Protein AF-A0A5N4W780-F1 (afdb_monomer_lite)

Radius of gyration: 20.41 Å; chains: 1; bounding box: 40×34×53 Å

pLDDT: mean 86.77, std 12.57, range [36.19, 95.94]

Sequence (96 aa):
MNANSKVETIEVINFGKFKGTALVDLNHGYVNWLLSLDNLDEALRKSLEALPWVQEANERERAFQKRKALAIGLQSSHIPLRDRRSYKKRMGWVGA

Foldseek 3Di:
DDPPPPLPADQADCDDPRHRPGLQPDDPVVLVVLCPDPPRDPNPNVNSCPHPVNVVVVVVVVVVVLVVVLVVCCVVVVDPPVCSVVVCVVVVVPPD

Organism: NCBI:txid202954

Secondary structure (DSSP, 8-state):
-----------B--SSTTTT-BGGGS-HHHHHHHHT-TT--HHHHHHHHTSHHHHHHHHHHHHHHHHHHHHHHHHHT---GGGHHHHHHHTT-TT-

Structure (mmCIF, N/CA/C/O backbone):
data_AF-A0A5N4W780-F1
#
_entry.id   AF-A0A5N4W780-F1
#
loop_
_atom_site.group_PDB
_atom_site.id
_atom_site.type_symbol
_atom_site.label_atom_id
_atom_site.label_alt_id
_atom_site.label_comp_id
_atom_site.label_asym_id
_atom_site.label_entity_id
_atom_site.label_seq_id
_atom_site.pdbx_PDB_ins_code
_atom_site.Cartn_x
_atom_site.Cartn_y
_atom_site.Cartn_z
_atom_site.occupancy
_atom_site.B_iso_or_equiv
_atom_site.auth_seq_id
_atom_site.auth_comp_id
_atom_site.auth_asym_id
_atom_site.auth_atom_id
_atom_site.pdbx_PDB_model_num
ATOM 1 N N . MET A 1 1 ? 20.621 18.635 23.544 1.00 36.19 1 MET A N 1
ATOM 2 C CA . MET A 1 1 ? 19.173 18.889 23.698 1.00 36.19 1 MET A CA 1
ATOM 3 C C . MET A 1 1 ? 18.452 17.636 23.228 1.00 36.19 1 MET A C 1
ATOM 5 O O . MET A 1 1 ? 18.389 17.396 22.033 1.00 36.19 1 MET A O 1
ATOM 9 N N . ASN A 1 2 ? 18.048 16.774 24.163 1.00 41.41 2 ASN A N 1
ATOM 10 C CA . ASN A 1 2 ? 17.442 15.476 23.858 1.00 41.41 2 ASN A CA 1
ATOM 11 C C . ASN A 1 2 ? 15.941 15.658 23.619 1.00 41.41 2 ASN A C 1
ATOM 13 O O . ASN A 1 2 ? 15.160 15.611 24.565 1.00 41.41 2 ASN A O 1
ATOM 17 N N . ALA A 1 3 ? 15.537 15.862 22.368 1.00 48.16 3 ALA A N 1
ATOM 18 C CA . ALA A 1 3 ? 14.146 15.688 21.972 1.00 48.16 3 ALA A CA 1
ATOM 19 C C . ALA A 1 3 ? 13.942 14.206 21.643 1.00 48.16 3 ALA A C 1
ATOM 21 O O . ALA A 1 3 ? 14.038 13.781 20.496 1.00 48.16 3 ALA A O 1
ATOM 22 N N . ASN A 1 4 ? 13.714 13.401 22.679 1.00 51.44 4 ASN A N 1
ATOM 23 C CA . ASN A 1 4 ? 13.163 12.062 22.524 1.00 51.44 4 ASN A CA 1
ATOM 24 C C . ASN A 1 4 ? 11.690 12.234 22.112 1.00 51.44 4 ASN A C 1
ATOM 26 O O . ASN A 1 4 ? 10.791 12.103 22.941 1.00 51.44 4 ASN A O 1
ATOM 30 N N . SER A 1 5 ? 11.441 12.657 20.867 1.00 53.41 5 SER A N 1
ATOM 31 C CA . SER A 1 5 ? 10.095 12.743 20.310 1.00 53.41 5 SER A CA 1
ATOM 32 C C . SER A 1 5 ? 9.613 11.316 20.104 1.00 53.41 5 SER A C 1
ATOM 34 O O . SER A 1 5 ? 9.801 10.729 19.037 1.00 53.41 5 SER A O 1
ATOM 36 N N . LYS A 1 6 ? 9.045 10.727 21.159 1.00 57.88 6 LYS A N 1
ATOM 37 C CA . LYS A 1 6 ? 8.171 9.568 21.020 1.00 57.88 6 LYS A CA 1
ATOM 38 C C . LYS A 1 6 ? 7.141 9.969 19.973 1.00 57.88 6 LYS A C 1
ATOM 40 O O . LYS A 1 6 ? 6.341 10.864 20.220 1.00 57.88 6 LYS A O 1
ATOM 45 N N . VAL A 1 7 ? 7.237 9.390 18.782 1.00 59.53 7 VAL A N 1
ATOM 46 C CA . VAL A 1 7 ? 6.167 9.490 17.796 1.00 59.53 7 VAL A CA 1
ATOM 47 C C . VAL A 1 7 ? 4.985 8.817 18.472 1.00 59.53 7 VAL A C 1
ATOM 49 O O . VAL A 1 7 ? 5.010 7.606 18.676 1.00 59.53 7 VAL A O 1
ATOM 52 N N . GLU A 1 8 ? 4.036 9.614 18.950 1.00 71.00 8 GLU A N 1
ATOM 53 C CA . GLU A 1 8 ? 2.833 9.100 19.588 1.00 71.00 8 GLU A CA 1
ATOM 54 C C . GLU A 1 8 ? 2.068 8.317 18.522 1.00 71.00 8 GLU A C 1
ATOM 56 O O . GLU A 1 8 ? 1.532 8.874 17.565 1.00 71.00 8 GLU A O 1
ATOM 61 N N . THR A 1 9 ? 2.122 6.992 18.629 1.00 77.19 9 THR A N 1
ATOM 62 C CA . THR A 1 9 ? 1.382 6.087 17.757 1.00 77.19 9 THR A CA 1
ATOM 63 C C . THR A 1 9 ? -0.082 6.159 18.148 1.00 77.19 9 THR A C 1
ATOM 65 O O . THR A 1 9 ? -0.436 5.924 19.304 1.00 77.19 9 THR A O 1
ATOM 68 N N . ILE A 1 10 ? -0.937 6.498 17.190 1.00 88.38 10 ILE A N 1
ATOM 69 C CA . ILE A 1 10 ? -2.375 6.586 17.421 1.00 88.38 10 ILE A CA 1
ATOM 70 C C . ILE A 1 10 ? -2.936 5.173 17.313 1.00 88.38 10 ILE A C 1
ATOM 72 O O . ILE A 1 10 ? -2.849 4.554 16.261 1.00 88.38 10 ILE A O 1
ATOM 76 N N . GLU A 1 11 ? -3.508 4.653 18.395 1.00 89.81 11 GLU A N 1
ATOM 77 C CA . GLU A 1 11 ? -4.073 3.295 18.420 1.00 89.81 11 GLU A CA 1
ATOM 78 C C . GLU A 1 11 ? -5.582 3.279 18.149 1.00 89.81 11 GLU A C 1
ATOM 80 O O . GLU A 1 11 ? -6.122 2.283 17.668 1.00 89.81 11 GLU A O 1
ATOM 85 N N . VAL A 1 12 ? -6.270 4.388 18.435 1.00 93.94 12 VAL A N 1
ATOM 86 C CA . VAL A 1 12 ? -7.734 4.490 18.414 1.00 93.94 12 VAL A CA 1
ATOM 87 C C . VAL A 1 12 ? -8.164 5.731 17.641 1.00 93.94 12 VAL A C 1
ATOM 89 O O . VAL A 1 12 ? -7.650 6.828 17.863 1.00 93.94 12 VAL A O 1
ATOM 92 N N . ILE A 1 13 ? -9.150 5.578 16.757 1.00 93.50 13 ILE A N 1
ATOM 93 C CA . ILE A 1 13 ? -9.762 6.706 16.050 1.00 93.50 13 ILE A CA 1
ATOM 94 C C . ILE A 1 13 ? -10.578 7.548 17.028 1.00 93.50 13 ILE A C 1
ATOM 96 O O . ILE A 1 13 ? -11.446 7.042 17.734 1.00 93.50 13 ILE A O 1
ATOM 100 N N . ASN A 1 14 ? -10.372 8.861 17.026 1.00 92.25 14 ASN A N 1
ATOM 101 C CA . ASN A 1 14 ? -11.102 9.801 17.883 1.00 92.25 14 ASN A CA 1
ATOM 102 C C . ASN A 1 14 ? -12.158 10.644 17.133 1.00 92.25 14 ASN A C 1
ATOM 104 O O . ASN A 1 14 ? -12.844 11.452 17.766 1.00 92.25 14 ASN A O 1
ATOM 108 N N . PHE A 1 15 ? -12.343 10.437 15.822 1.00 91.19 15 PHE A N 1
ATOM 109 C CA . PHE A 1 15 ? -13.259 11.213 14.978 1.00 91.19 15 PHE A CA 1
ATOM 110 C C . PHE A 1 15 ? -14.111 10.359 14.025 1.00 91.19 15 PHE A C 1
ATOM 112 O O . PHE A 1 15 ? -13.882 9.169 13.819 1.00 91.19 15 PHE A O 1
ATOM 119 N N . GLY A 1 16 ? -15.097 11.006 13.396 1.00 89.19 16 GLY A N 1
ATOM 120 C CA . GLY A 1 16 ? -15.915 10.402 12.348 1.00 89.19 16 GLY A CA 1
ATOM 121 C C . GLY A 1 16 ? -16.803 9.257 12.842 1.00 89.19 16 GLY A C 1
ATOM 122 O O . GLY A 1 16 ? -17.114 9.141 14.026 1.00 89.19 16 GLY A O 1
ATOM 123 N N . LYS A 1 17 ? -17.226 8.407 11.901 1.00 89.50 17 LYS A N 1
ATOM 124 C CA . LYS A 1 17 ? -18.160 7.298 12.157 1.00 89.50 17 LYS A CA 1
ATOM 125 C C . LYS A 1 17 ? -17.576 6.210 13.067 1.00 89.50 17 LYS A C 1
ATOM 127 O O . LYS A 1 17 ? -18.328 5.570 13.790 1.00 89.50 17 LYS A O 1
ATOM 132 N N . PHE A 1 18 ? -16.260 6.008 13.024 1.00 92.00 18 PHE A N 1
ATOM 133 C CA . PHE A 1 18 ? -15.546 4.953 13.758 1.00 92.00 18 PHE A CA 1
ATOM 134 C C . PHE A 1 18 ? -14.841 5.484 15.016 1.00 92.00 18 PHE A C 1
ATOM 136 O O . PHE A 1 18 ? -13.823 4.949 15.449 1.00 92.00 18 PHE A O 1
ATOM 143 N N . LYS A 1 19 ? -15.353 6.572 15.602 1.00 92.56 19 LYS A N 1
ATOM 144 C CA . LYS A 1 19 ? -14.822 7.114 16.854 1.00 92.56 19 LYS A CA 1
ATOM 145 C C . LYS A 1 19 ? -14.886 6.059 17.966 1.00 92.56 19 LYS A C 1
ATOM 147 O O . LYS A 1 19 ? -15.943 5.495 18.228 1.00 92.56 19 LYS A O 1
ATOM 152 N N . GLY A 1 20 ? -13.764 5.854 18.650 1.00 93.19 20 GLY A N 1
ATOM 153 C CA . GLY A 1 20 ? -13.587 4.857 19.704 1.00 93.19 20 GLY A CA 1
ATOM 154 C C . GLY A 1 20 ? -13.171 3.475 19.197 1.00 93.19 20 GLY A C 1
ATOM 155 O O . GLY A 1 20 ? -12.969 2.582 20.011 1.00 93.19 20 GLY A O 1
ATOM 156 N N . THR A 1 21 ? -13.029 3.279 17.884 1.00 94.19 21 THR A N 1
ATOM 157 C CA . THR A 1 21 ? -12.577 2.010 17.297 1.00 94.19 21 THR A CA 1
ATOM 158 C C . THR A 1 21 ? -11.053 1.977 17.183 1.00 94.19 21 THR A C 1
ATOM 160 O O . THR A 1 21 ? -10.436 2.968 16.779 1.00 94.19 21 THR A O 1
ATOM 163 N N . ALA A 1 22 ? -10.443 0.840 17.523 1.00 94.38 22 ALA A N 1
ATOM 164 C CA . ALA A 1 22 ? -9.012 0.624 17.338 1.00 94.38 22 ALA A CA 1
ATOM 165 C C . ALA A 1 22 ? -8.652 0.574 15.844 1.00 94.38 22 ALA A C 1
ATOM 167 O O . ALA A 1 22 ? -9.438 0.084 15.033 1.00 94.38 22 ALA A O 1
ATOM 168 N N . LEU A 1 23 ? -7.457 1.047 15.470 1.00 92.94 23 LEU A N 1
ATOM 169 C CA . LEU A 1 23 ? -7.016 1.071 14.067 1.00 92.94 23 LEU A CA 1
ATOM 170 C C . LEU A 1 23 ? -7.035 -0.317 13.416 1.00 92.94 23 LEU A C 1
ATOM 172 O O . LEU A 1 23 ? -7.352 -0.438 12.234 1.00 92.94 23 LEU A O 1
ATOM 176 N N . VAL A 1 24 ? -6.715 -1.353 14.193 1.00 92.19 24 VAL A N 1
ATOM 177 C CA . VAL A 1 24 ? -6.664 -2.749 13.735 1.00 92.19 24 VAL A CA 1
ATOM 178 C C . VAL A 1 24 ? -8.035 -3.306 13.350 1.00 92.19 24 VAL A C 1
ATOM 180 O O . VAL A 1 24 ? -8.109 -4.179 12.491 1.00 92.19 24 VAL A O 1
ATOM 183 N N . ASP A 1 25 ? -9.107 -2.765 13.932 1.00 94.19 25 ASP A N 1
ATOM 184 C CA . ASP A 1 25 ? -10.486 -3.211 13.708 1.00 94.19 25 ASP A CA 1
ATOM 185 C C . ASP A 1 25 ? -11.206 -2.374 12.641 1.00 94.19 25 ASP A C 1
ATOM 187 O O . ASP A 1 25 ? -12.374 -2.614 12.315 1.00 94.19 25 ASP A O 1
ATOM 191 N N . LEU A 1 26 ? -10.537 -1.357 12.090 1.00 94.06 26 LEU A N 1
ATOM 192 C CA . LEU A 1 26 ? -11.117 -0.547 11.031 1.00 94.06 26 LEU A CA 1
ATOM 193 C C . LEU A 1 26 ? -11.288 -1.372 9.758 1.00 94.06 26 LEU A C 1
ATOM 195 O O . LEU A 1 26 ? -10.393 -2.081 9.301 1.00 94.06 26 LEU A O 1
ATOM 199 N N . ASN A 1 27 ? -12.439 -1.191 9.115 1.00 94.31 27 ASN A N 1
ATOM 200 C CA . ASN A 1 27 ? -12.677 -1.750 7.794 1.00 94.31 27 ASN A CA 1
ATOM 201 C C . ASN A 1 27 ? -11.619 -1.231 6.800 1.00 94.31 27 ASN A C 1
ATOM 203 O O . ASN A 1 27 ? -11.400 -0.021 6.696 1.00 94.31 27 ASN A O 1
ATOM 207 N N . HIS A 1 28 ? -11.037 -2.137 6.009 1.00 94.81 28 HIS A N 1
ATOM 208 C CA . HIS A 1 28 ? -10.034 -1.830 4.987 1.00 94.81 28 HIS A CA 1
ATOM 209 C C . HIS A 1 28 ? -10.473 -0.701 4.043 1.00 94.81 28 HIS A C 1
ATOM 211 O O . HIS A 1 28 ? -9.675 0.168 3.703 1.00 94.81 28 HIS A O 1
ATOM 217 N N . GLY A 1 29 ? -11.752 -0.668 3.646 1.00 95.44 29 GLY A N 1
ATOM 218 C CA . GLY A 1 29 ? -12.277 0.389 2.776 1.00 95.44 29 GLY A CA 1
ATOM 219 C C . GLY A 1 29 ? -12.206 1.778 3.416 1.00 95.44 29 GLY A C 1
ATOM 220 O O . GLY A 1 29 ? -11.892 2.755 2.741 1.00 95.44 29 GLY A O 1
ATOM 221 N N . TYR A 1 30 ? -12.438 1.861 4.728 1.00 94.88 30 TYR A N 1
ATOM 222 C CA . TYR A 1 30 ? -12.343 3.116 5.470 1.00 94.88 30 TYR A CA 1
ATOM 223 C C . TYR A 1 30 ? -10.889 3.562 5.638 1.00 94.88 30 TYR A C 1
ATOM 225 O O . TYR A 1 30 ? -10.588 4.736 5.449 1.00 94.88 30 TYR A O 1
ATOM 233 N N . VAL A 1 31 ? -9.977 2.627 5.915 1.00 95.56 31 VAL A N 1
ATOM 234 C CA . VAL A 1 31 ? -8.539 2.920 5.996 1.00 95.56 31 VAL A CA 1
ATOM 235 C C . VAL A 1 31 ? -7.992 3.405 4.654 1.00 95.56 31 VAL A C 1
ATOM 237 O O . VAL A 1 31 ? -7.302 4.418 4.614 1.00 95.56 31 VAL A O 1
ATOM 240 N N . ASN A 1 32 ? -8.353 2.752 3.547 1.00 95.75 32 ASN A N 1
ATOM 241 C CA . ASN A 1 32 ? -7.945 3.187 2.209 1.00 95.75 32 ASN A CA 1
ATOM 242 C C . ASN A 1 32 ? -8.483 4.581 1.871 1.00 95.75 32 ASN A C 1
ATOM 244 O O . ASN A 1 32 ? -7.766 5.395 1.296 1.00 95.75 32 ASN A O 1
ATOM 248 N N . TRP A 1 33 ? -9.731 4.870 2.251 1.00 95.69 33 TRP A N 1
ATOM 249 C CA . TRP A 1 33 ? -10.290 6.210 2.103 1.00 95.69 33 TRP A CA 1
ATOM 250 C C . TRP A 1 33 ? -9.514 7.239 2.934 1.00 95.69 33 TRP A C 1
ATOM 252 O O . TRP A 1 33 ? -9.133 8.271 2.390 1.00 95.69 33 TRP A O 1
ATOM 262 N N . LEU A 1 34 ? -9.198 6.953 4.202 1.00 95.06 34 LEU A N 1
ATOM 263 C CA . LEU A 1 34 ? -8.383 7.849 5.032 1.00 95.06 34 LEU A CA 1
ATOM 264 C C . LEU A 1 34 ? -7.007 8.114 4.408 1.00 95.06 34 LEU A C 1
ATOM 266 O O . LEU A 1 34 ? -6.602 9.266 4.304 1.00 95.06 34 LEU A O 1
ATOM 270 N N . LEU A 1 35 ? -6.317 7.069 3.944 1.00 95.50 35 LEU A N 1
ATOM 271 C CA . LEU A 1 35 ? -5.002 7.180 3.299 1.00 95.50 35 LEU A CA 1
ATOM 272 C C . LEU A 1 35 ? -5.038 7.927 1.956 1.00 95.50 35 LEU A C 1
ATOM 274 O O . LEU A 1 35 ? -3.990 8.358 1.479 1.00 95.50 35 LEU A O 1
ATOM 278 N N . SER A 1 36 ? -6.218 8.094 1.353 1.00 95.75 36 SER A N 1
ATOM 279 C CA . SER A 1 36 ? -6.396 8.905 0.143 1.00 95.75 36 SER A CA 1
ATOM 280 C C . SER A 1 36 ? -6.516 10.409 0.417 1.00 95.75 36 SER A C 1
ATOM 282 O O . SER A 1 36 ? -6.487 11.194 -0.525 1.00 95.75 36 SER A O 1
ATOM 284 N N . LEU A 1 37 ? -6.670 10.820 1.682 1.00 94.94 37 LEU A N 1
ATOM 285 C CA . LEU A 1 37 ? -6.818 12.225 2.053 1.00 94.94 37 LEU A CA 1
ATOM 286 C C . LEU A 1 37 ? -5.453 12.922 2.111 1.00 94.94 37 LEU A C 1
ATOM 288 O O . LEU A 1 37 ? -4.564 12.513 2.858 1.00 94.94 37 LEU A O 1
ATOM 292 N N . ASP A 1 38 ? -5.318 14.037 1.393 1.00 93.00 38 ASP A N 1
ATOM 293 C CA . ASP A 1 38 ? -4.080 14.829 1.371 1.00 93.00 38 ASP A CA 1
ATOM 294 C C . ASP A 1 38 ? -3.802 15.552 2.700 1.00 93.00 38 ASP A C 1
ATOM 296 O O . ASP A 1 38 ? -2.653 15.830 3.035 1.00 93.00 38 ASP A O 1
ATOM 300 N N . ASN A 1 39 ? -4.852 15.851 3.469 1.00 93.56 39 ASN A N 1
ATOM 301 C CA . ASN A 1 39 ? -4.793 16.589 4.733 1.00 93.56 39 ASN A CA 1
ATOM 302 C C . ASN A 1 39 ? -4.881 15.685 5.975 1.00 93.56 39 ASN A C 1
ATOM 304 O O . ASN A 1 39 ? -5.250 16.157 7.053 1.00 93.56 39 ASN A O 1
ATOM 308 N N . LEU A 1 40 ? -4.591 14.390 5.829 1.00 92.62 40 LEU A N 1
ATOM 309 C CA . LEU A 1 40 ? -4.563 13.467 6.956 1.00 92.62 40 LEU A CA 1
ATOM 310 C C . LEU A 1 40 ? -3.405 13.814 7.902 1.00 92.62 40 LEU A C 1
ATOM 312 O O . LEU A 1 40 ? -2.280 14.038 7.455 1.00 92.62 40 LEU A O 1
ATOM 316 N N . ASP A 1 41 ? -3.682 13.808 9.207 1.00 92.56 41 ASP A N 1
ATOM 317 C CA . ASP A 1 41 ? -2.659 13.968 10.240 1.00 92.56 41 ASP A CA 1
ATOM 318 C C . ASP A 1 41 ? -1.493 12.984 10.034 1.00 92.56 41 ASP A C 1
ATOM 320 O O . ASP A 1 41 ? -1.699 11.795 9.773 1.00 92.56 41 ASP A O 1
ATOM 324 N N . GLU A 1 42 ? -0.258 13.476 10.140 1.00 91.44 42 GLU A N 1
ATOM 325 C CA . GLU A 1 42 ? 0.930 12.695 9.789 1.00 91.44 42 GLU A CA 1
ATOM 326 C C . GLU A 1 42 ? 1.152 11.511 10.744 1.00 91.44 42 GLU A C 1
ATOM 328 O O . GLU A 1 42 ? 1.548 10.426 10.304 1.00 91.44 42 GLU A O 1
ATOM 333 N N . ALA A 1 43 ? 0.873 11.685 12.040 1.00 91.50 43 ALA A N 1
ATOM 334 C CA . ALA A 1 43 ? 1.008 10.612 13.022 1.00 91.50 43 ALA A CA 1
ATOM 335 C C . ALA A 1 43 ? -0.048 9.524 12.790 1.00 91.50 43 ALA A C 1
ATOM 337 O O . ALA A 1 43 ? 0.265 8.326 12.827 1.00 91.50 43 ALA A O 1
ATOM 338 N N . LEU A 1 44 ? -1.278 9.925 12.460 1.00 92.94 44 LEU A N 1
ATOM 339 C CA . LEU A 1 44 ? -2.335 8.988 12.088 1.00 92.94 44 LEU A CA 1
ATOM 340 C C . LEU A 1 44 ? -1.991 8.242 10.800 1.00 92.94 44 LEU A C 1
ATOM 342 O O . LEU A 1 44 ? -2.115 7.019 10.749 1.00 92.94 44 LEU A O 1
ATOM 346 N N . ARG A 1 45 ? -1.511 8.954 9.777 1.00 95.00 45 ARG A N 1
ATOM 347 C CA . ARG A 1 45 ? -1.099 8.357 8.505 1.00 95.00 45 ARG A CA 1
ATOM 348 C C . ARG A 1 45 ? -0.034 7.286 8.713 1.00 95.00 45 ARG A C 1
ATOM 350 O O . ARG A 1 45 ? -0.205 6.168 8.239 1.00 95.00 45 ARG A O 1
ATOM 357 N N . LYS A 1 46 ? 1.016 7.595 9.478 1.00 94.38 46 LYS A N 1
ATOM 358 C CA . LYS A 1 46 ? 2.074 6.633 9.824 1.00 94.38 46 LYS A CA 1
ATOM 359 C C . LYS A 1 46 ? 1.525 5.413 10.563 1.00 94.38 46 LYS A C 1
ATOM 361 O O . LYS A 1 46 ? 1.932 4.294 10.269 1.00 94.38 46 LYS A O 1
ATOM 366 N N . SER A 1 47 ? 0.585 5.618 11.485 1.00 94.75 47 SER A N 1
ATOM 367 C CA . SER A 1 47 ? -0.035 4.526 12.248 1.00 94.75 47 SER A CA 1
ATOM 368 C C . SER A 1 47 ? -0.889 3.614 11.352 1.00 94.75 47 SER A C 1
ATOM 370 O O . SER A 1 47 ? -0.833 2.394 11.487 1.00 94.75 47 SER A O 1
ATOM 372 N N . LEU A 1 48 ? -1.620 4.179 10.384 1.00 95.12 48 LEU A N 1
ATOM 373 C CA . LEU A 1 48 ? -2.390 3.419 9.391 1.00 95.12 48 LEU A CA 1
ATOM 374 C C . LEU A 1 48 ? -1.488 2.677 8.394 1.00 95.12 48 LEU A C 1
ATOM 376 O O . LEU A 1 48 ? -1.734 1.513 8.093 1.00 95.12 48 LEU A O 1
ATOM 380 N N . GLU A 1 49 ? -0.428 3.320 7.899 1.00 94.88 49 GLU A N 1
ATOM 381 C CA . GLU A 1 49 ? 0.554 2.700 6.995 1.00 94.88 49 GLU A CA 1
ATOM 382 C C . GLU A 1 49 ? 1.336 1.560 7.667 1.00 94.88 49 GLU A C 1
ATOM 384 O O . GLU A 1 49 ? 1.829 0.661 6.983 1.00 94.88 49 GLU A O 1
ATOM 389 N N . ALA A 1 50 ? 1.435 1.574 8.999 1.00 94.81 50 ALA A N 1
ATOM 390 C CA . ALA A 1 50 ? 2.061 0.520 9.789 1.00 94.81 50 ALA A CA 1
ATOM 391 C C . ALA A 1 50 ? 1.174 -0.723 9.990 1.00 94.81 50 ALA A C 1
ATOM 393 O O . ALA A 1 50 ? 1.668 -1.737 10.485 1.00 94.81 50 ALA A O 1
ATOM 394 N N . LEU A 1 51 ? -0.109 -0.682 9.611 1.00 94.69 51 LEU A N 1
ATOM 395 C CA . LEU A 1 51 ? -0.984 -1.850 9.717 1.00 94.69 51 LEU A CA 1
ATOM 396 C C . LEU A 1 51 ? -0.461 -2.994 8.824 1.00 94.69 51 LEU A C 1
ATOM 398 O O . LEU A 1 51 ? -0.176 -2.754 7.646 1.00 94.69 51 LEU A O 1
ATOM 402 N N . PRO A 1 52 ? -0.385 -4.247 9.320 1.00 95.00 52 PRO A N 1
ATOM 403 C CA . PRO A 1 52 ? 0.234 -5.350 8.577 1.00 95.00 52 PRO A CA 1
ATOM 404 C C . PRO A 1 52 ? -0.360 -5.571 7.181 1.00 95.00 52 PRO A C 1
ATOM 406 O O . PRO A 1 52 ? 0.370 -5.722 6.205 1.00 95.00 52 PRO A O 1
ATOM 409 N N . TRP A 1 53 ? -1.689 -5.519 7.063 1.00 95.00 53 TRP A N 1
ATOM 410 C CA . TRP A 1 53 ? -2.369 -5.714 5.782 1.00 95.00 53 TRP A CA 1
ATOM 411 C C . TRP A 1 53 ? -2.128 -4.553 4.802 1.00 95.00 53 TRP A C 1
ATOM 413 O O . TRP A 1 53 ? -2.121 -4.768 3.590 1.00 95.00 53 TRP A O 1
ATOM 423 N N . VAL A 1 54 ? -1.904 -3.329 5.301 1.00 95.94 54 VAL A N 1
ATOM 424 C CA . VAL A 1 54 ? -1.569 -2.160 4.470 1.00 95.94 54 VAL A CA 1
ATOM 425 C C . VAL A 1 54 ? -0.153 -2.303 3.927 1.00 95.94 54 VAL A C 1
ATOM 427 O O . VAL A 1 54 ? 0.080 -2.074 2.740 1.00 95.94 54 VAL A O 1
ATOM 430 N N . GLN A 1 55 ? 0.792 -2.729 4.769 1.00 95.50 55 GLN A N 1
ATOM 431 C CA . GLN A 1 55 ? 2.161 -3.013 4.340 1.00 95.50 55 GLN A CA 1
ATOM 432 C C . GLN A 1 55 ? 2.189 -4.108 3.273 1.00 95.50 55 GLN A C 1
ATOM 434 O O . GLN A 1 55 ? 2.773 -3.902 2.209 1.00 95.50 55 GLN A O 1
ATOM 439 N N . GLU A 1 56 ? 1.483 -5.217 3.501 1.00 94.75 56 GLU A N 1
ATOM 440 C CA . GLU A 1 56 ? 1.375 -6.309 2.530 1.00 94.75 56 GLU A CA 1
ATOM 441 C C . GLU A 1 56 ? 0.764 -5.830 1.201 1.00 94.75 56 GLU A C 1
ATOM 443 O O . GLU A 1 56 ? 1.289 -6.125 0.122 1.00 94.75 56 GLU A O 1
ATOM 448 N N . ALA A 1 57 ? -0.314 -5.039 1.253 1.00 94.62 57 ALA A N 1
ATOM 449 C CA . ALA A 1 57 ? -0.935 -4.465 0.060 1.00 94.62 57 ALA A CA 1
ATOM 450 C C . ALA A 1 57 ? 0.035 -3.552 -0.711 1.00 94.62 57 ALA A C 1
ATOM 452 O O . ALA A 1 57 ? 0.150 -3.657 -1.935 1.00 94.62 57 ALA A O 1
ATOM 453 N N . ASN A 1 58 ? 0.788 -2.710 -0.003 1.00 94.00 58 ASN A N 1
ATOM 454 C CA . ASN A 1 58 ? 1.790 -1.826 -0.594 1.00 94.00 58 ASN A CA 1
ATOM 455 C C . ASN A 1 58 ? 2.952 -2.603 -1.225 1.00 94.00 58 ASN A C 1
ATOM 457 O O . ASN A 1 58 ? 3.421 -2.256 -2.311 1.00 94.00 58 ASN A O 1
ATOM 461 N N . GLU A 1 59 ? 3.430 -3.662 -0.578 1.00 94.50 59 GLU A N 1
ATOM 462 C CA . GLU A 1 59 ? 4.467 -4.538 -1.126 1.00 94.50 59 GLU A CA 1
ATOM 463 C C . GLU A 1 59 ? 3.987 -5.267 -2.379 1.00 94.50 59 GLU A C 1
ATOM 465 O O . GLU A 1 59 ? 4.706 -5.320 -3.385 1.00 94.50 59 GLU A O 1
ATOM 470 N N . ARG A 1 60 ? 2.748 -5.765 -2.355 1.00 94.75 60 ARG A N 1
ATOM 471 C CA . ARG A 1 60 ? 2.101 -6.397 -3.506 1.00 94.75 60 ARG A CA 1
ATOM 472 C C . ARG A 1 60 ? 1.997 -5.434 -4.682 1.00 94.75 60 ARG A C 1
ATOM 474 O O . ARG A 1 60 ? 2.339 -5.813 -5.804 1.00 94.75 60 ARG A O 1
ATOM 481 N N . GLU A 1 61 ? 1.589 -4.195 -4.426 1.00 94.50 61 GLU A N 1
ATOM 482 C CA . GLU A 1 61 ? 1.495 -3.153 -5.446 1.00 94.50 61 GLU A CA 1
ATOM 483 C C . GLU A 1 61 ? 2.878 -2.788 -6.001 1.00 94.50 61 GLU A C 1
ATOM 485 O O . GLU A 1 61 ? 3.086 -2.778 -7.215 1.00 94.50 61 GLU A O 1
ATOM 490 N N . ARG A 1 62 ? 3.885 -2.602 -5.139 1.00 93.19 62 ARG A N 1
ATOM 491 C CA . ARG A 1 62 ? 5.276 -2.370 -5.568 1.00 93.19 62 ARG A CA 1
ATOM 492 C C . ARG A 1 62 ? 5.797 -3.506 -6.448 1.00 93.19 62 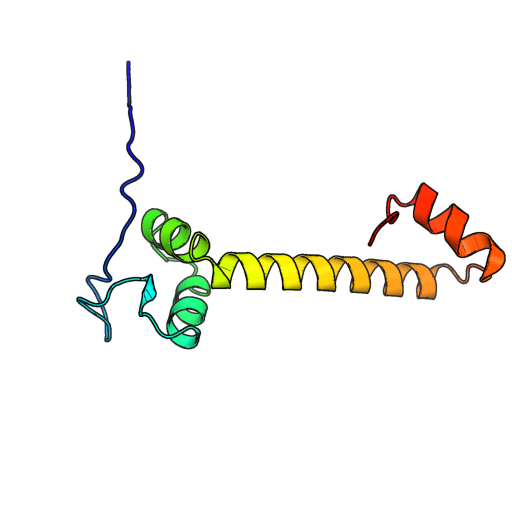ARG A C 1
ATOM 494 O O . ARG A 1 62 ? 6.447 -3.249 -7.463 1.00 93.19 62 ARG A O 1
ATOM 501 N N . ALA A 1 63 ? 5.522 -4.758 -6.086 1.00 92.31 63 ALA A N 1
ATOM 502 C CA . ALA A 1 63 ? 5.901 -5.918 -6.887 1.00 92.31 63 ALA A CA 1
ATOM 503 C C . ALA A 1 63 ? 5.178 -5.934 -8.242 1.00 92.31 63 ALA A C 1
ATOM 505 O O . ALA A 1 63 ? 5.800 -6.205 -9.272 1.00 92.31 63 ALA A O 1
AT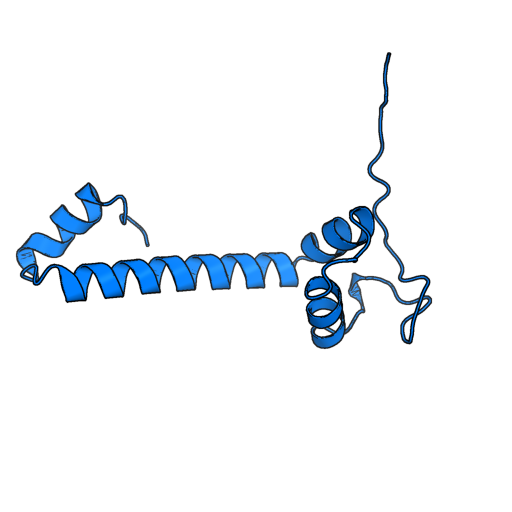OM 506 N N . PHE A 1 64 ? 3.886 -5.601 -8.265 1.00 95.12 64 PHE A N 1
ATOM 507 C CA . PHE A 1 64 ? 3.117 -5.477 -9.499 1.00 95.12 64 PHE A CA 1
ATOM 508 C C . PHE A 1 64 ? 3.695 -4.399 -10.425 1.00 95.12 64 PHE A C 1
ATOM 510 O O . PHE A 1 64 ? 3.959 -4.681 -11.595 1.00 95.12 64 PHE A O 1
ATOM 517 N N . GLN A 1 65 ? 3.993 -3.208 -9.902 1.00 93.69 65 GLN A N 1
ATOM 518 C CA . GLN A 1 65 ? 4.582 -2.118 -10.683 1.00 93.69 65 GLN A CA 1
ATOM 519 C C . GLN A 1 65 ? 5.962 -2.480 -11.246 1.00 93.69 65 GLN A C 1
ATOM 521 O O . GLN A 1 65 ? 6.244 -2.201 -12.413 1.00 93.69 65 GLN A O 1
ATOM 526 N N . LYS A 1 66 ? 6.802 -3.185 -10.475 1.00 90.62 66 LYS A N 1
ATOM 527 C CA . LYS A 1 66 ? 8.087 -3.712 -10.972 1.00 90.62 66 LYS A CA 1
ATOM 528 C C . LYS A 1 66 ? 7.895 -4.668 -12.153 1.00 90.62 66 LYS A C 1
ATOM 530 O O . LYS A 1 66 ? 8.566 -4.522 -13.176 1.00 90.62 66 LYS A O 1
ATOM 535 N N . ARG A 1 67 ? 6.955 -5.614 -12.051 1.00 89.88 67 ARG A N 1
ATOM 536 C CA . ARG A 1 67 ? 6.643 -6.561 -13.140 1.00 89.88 67 ARG A CA 1
ATOM 537 C C . ARG A 1 67 ? 6.077 -5.853 -14.367 1.00 89.88 67 ARG A C 1
ATOM 539 O O . ARG A 1 67 ? 6.463 -6.178 -15.488 1.00 89.88 67 ARG A O 1
ATOM 546 N N . LYS A 1 68 ? 5.205 -4.864 -14.160 1.00 93.25 68 LYS A N 1
ATOM 547 C CA . LYS A 1 68 ? 4.639 -4.031 -15.225 1.00 93.25 68 LYS A CA 1
ATOM 548 C C . LYS A 1 68 ? 5.737 -3.277 -15.979 1.00 93.25 68 LYS A C 1
ATOM 550 O O . LYS A 1 68 ? 5.785 -3.349 -17.204 1.00 93.25 68 LYS A O 1
ATOM 555 N N . ALA A 1 69 ? 6.653 -2.625 -15.264 1.00 90.56 69 ALA A N 1
ATOM 556 C CA . ALA A 1 69 ? 7.783 -1.916 -15.864 1.00 90.56 69 ALA A CA 1
ATOM 557 C C . ALA A 1 69 ? 8.694 -2.853 -16.676 1.00 90.56 69 ALA A C 1
ATOM 559 O O . ALA A 1 69 ? 9.061 -2.537 -17.809 1.00 90.56 69 ALA A O 1
ATOM 560 N N . LEU A 1 70 ? 8.997 -4.040 -16.138 1.00 87.75 70 LEU A N 1
ATOM 561 C CA . LEU A 1 70 ? 9.757 -5.070 -16.847 1.00 87.75 70 LEU A CA 1
ATOM 562 C C . LEU A 1 70 ? 9.055 -5.506 -18.142 1.00 87.75 70 LEU A C 1
ATOM 564 O O . LEU A 1 70 ? 9.699 -5.601 -19.187 1.00 87.75 70 LEU A O 1
ATOM 568 N N . ALA A 1 71 ? 7.750 -5.780 -18.086 1.00 89.00 71 ALA A N 1
ATOM 569 C CA . ALA A 1 71 ? 6.980 -6.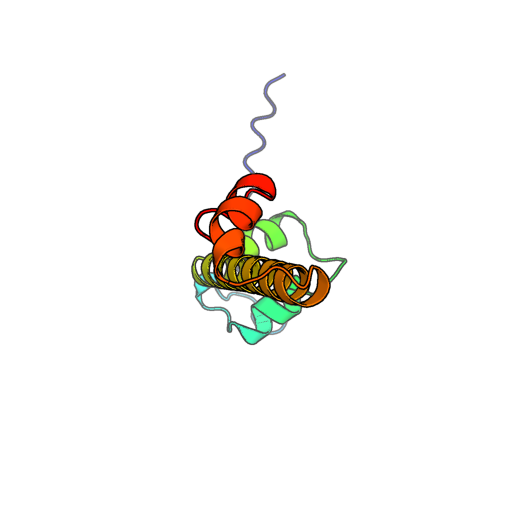198 -19.254 1.00 89.00 71 ALA A CA 1
ATOM 570 C C . ALA A 1 71 ? 7.008 -5.129 -20.356 1.00 89.00 71 ALA A C 1
ATOM 572 O O . ALA A 1 71 ? 7.306 -5.456 -21.505 1.00 89.00 71 ALA A O 1
ATOM 573 N N . ILE A 1 72 ? 6.800 -3.860 -19.988 1.00 89.75 72 ILE A N 1
ATOM 574 C CA . ILE A 1 72 ? 6.881 -2.720 -20.911 1.00 89.75 72 ILE A CA 1
ATOM 575 C C . ILE A 1 72 ? 8.274 -2.639 -21.550 1.00 89.75 72 ILE A C 1
ATOM 577 O O . ILE A 1 72 ? 8.380 -2.532 -22.769 1.00 89.75 72 ILE A O 1
ATOM 581 N N . GLY A 1 73 ? 9.349 -2.759 -20.765 1.00 86.44 73 GLY A N 1
ATOM 582 C CA . GLY A 1 73 ? 10.718 -2.722 -21.292 1.00 86.44 73 GLY A CA 1
ATOM 583 C C . GLY A 1 73 ? 11.069 -3.897 -22.208 1.00 86.44 73 GLY A C 1
ATOM 584 O O . GLY A 1 73 ? 11.777 -3.739 -23.202 1.00 86.44 73 GLY A O 1
ATOM 585 N N . LEU A 1 74 ? 10.559 -5.095 -21.916 1.00 85.19 74 LEU A N 1
ATOM 586 C CA . LEU A 1 74 ? 10.739 -6.260 -22.787 1.00 85.19 74 LEU A CA 1
ATOM 587 C C . LEU A 1 74 ? 9.955 -6.138 -24.095 1.00 85.19 74 LEU A C 1
ATOM 589 O O . LEU A 1 74 ? 10.429 -6.624 -25.120 1.00 85.19 74 LEU A O 1
ATOM 593 N N . GLN A 1 75 ? 8.774 -5.519 -24.058 1.00 86.94 75 GLN A N 1
ATOM 594 C CA . GLN A 1 75 ? 7.981 -5.242 -25.252 1.00 86.94 75 GLN A CA 1
ATOM 595 C C . GLN A 1 75 ? 8.644 -4.167 -26.119 1.00 86.94 75 GLN A C 1
ATOM 597 O O . GLN A 1 75 ? 8.801 -4.374 -27.318 1.00 86.94 75 GLN A O 1
ATOM 602 N N . SER A 1 76 ? 9.093 -3.057 -25.527 1.00 85.75 76 SER A N 1
ATOM 603 C CA . SER A 1 76 ? 9.672 -1.935 -26.279 1.00 85.75 76 SER A CA 1
ATOM 604 C C . SER A 1 76 ? 11.039 -2.249 -26.891 1.00 85.75 76 SER A C 1
ATOM 606 O O . SER A 1 76 ? 11.364 -1.775 -27.977 1.00 85.75 76 SER A O 1
ATOM 608 N N . SER A 1 77 ? 11.847 -3.070 -26.221 1.00 80.31 77 SER A N 1
ATOM 609 C CA . SER A 1 77 ? 13.226 -3.341 -26.637 1.00 80.31 77 SER A CA 1
ATOM 610 C C . SER A 1 77 ? 13.361 -4.314 -27.815 1.00 80.31 77 SER A C 1
ATOM 612 O O . SER A 1 77 ? 14.456 -4.434 -28.360 1.00 80.31 77 SER A O 1
ATOM 614 N N . HIS A 1 78 ? 12.288 -5.013 -28.213 1.00 82.00 78 HIS A N 1
ATOM 615 C CA . HIS A 1 78 ? 12.300 -6.031 -29.280 1.00 82.00 78 HIS A CA 1
ATOM 616 C C . HIS A 1 78 ? 13.405 -7.099 -29.116 1.00 82.00 78 HIS A C 1
ATOM 618 O O . HIS A 1 78 ? 13.835 -7.733 -30.080 1.00 82.00 78 HIS A O 1
ATOM 624 N N . ILE A 1 79 ? 13.880 -7.317 -27.883 1.00 80.25 79 ILE A N 1
ATOM 625 C CA . ILE A 1 79 ? 15.026 -8.186 -27.610 1.00 80.25 79 ILE A CA 1
ATOM 626 C C . ILE A 1 79 ? 14.631 -9.657 -27.815 1.00 80.25 79 ILE A C 1
ATOM 628 O O . ILE A 1 79 ? 13.685 -10.130 -27.162 1.00 80.25 79 ILE A O 1
ATOM 632 N N . PRO A 1 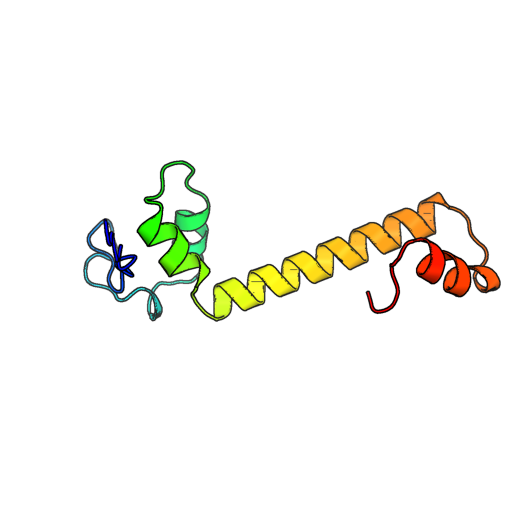80 ? 15.373 -10.411 -28.653 1.00 83.06 80 PRO A N 1
ATOM 633 C CA . PRO A 1 80 ? 15.155 -11.840 -28.836 1.00 83.06 80 PRO A CA 1
ATOM 634 C C . PRO A 1 80 ? 15.211 -12.605 -27.509 1.00 83.06 80 PRO A C 1
ATOM 636 O O . PRO A 1 80 ? 15.991 -12.274 -26.615 1.00 83.06 80 PRO A O 1
ATOM 639 N N . LEU A 1 81 ? 14.421 -13.678 -27.381 1.00 79.50 81 LEU A N 1
ATOM 640 C CA . LEU A 1 81 ? 14.300 -14.458 -26.137 1.00 79.50 81 LEU A CA 1
ATOM 641 C C . LEU A 1 81 ? 15.656 -14.865 -25.532 1.00 79.50 81 LEU A C 1
ATOM 643 O O . LEU A 1 81 ? 15.829 -14.766 -24.316 1.00 79.50 81 LEU A O 1
ATOM 647 N N . ARG A 1 82 ? 16.623 -15.249 -26.378 1.00 83.44 82 ARG A N 1
ATOM 648 C CA . ARG A 1 82 ? 17.986 -15.649 -25.978 1.00 83.44 82 ARG A CA 1
ATOM 649 C C . ARG A 1 82 ? 18.758 -14.554 -25.227 1.00 83.44 82 ARG A C 1
ATOM 651 O O . ARG A 1 82 ? 19.537 -14.862 -24.332 1.00 83.44 82 ARG A O 1
ATOM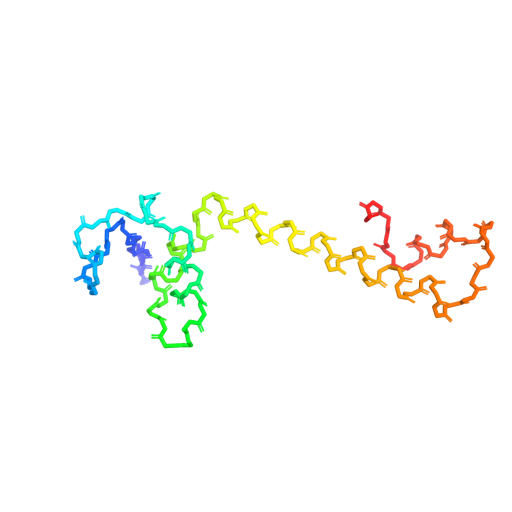 658 N N . ASP A 1 83 ? 18.477 -13.284 -25.520 1.00 84.56 83 ASP A N 1
ATOM 659 C CA . ASP A 1 83 ? 19.210 -12.130 -24.989 1.00 84.56 83 ASP A CA 1
ATOM 660 C C . ASP A 1 83 ? 18.498 -11.480 -23.785 1.00 84.56 83 ASP A C 1
ATOM 662 O O . ASP A 1 83 ? 19.079 -10.657 -23.068 1.00 84.56 83 ASP A O 1
ATOM 666 N N . ARG A 1 84 ? 17.252 -11.891 -23.488 1.00 83.19 84 ARG A N 1
ATOM 667 C CA . ARG A 1 84 ? 16.445 -11.333 -22.386 1.00 83.19 84 ARG A CA 1
ATOM 668 C C . ARG A 1 84 ? 17.099 -11.497 -21.019 1.00 83.19 84 ARG A C 1
ATOM 670 O O . ARG A 1 84 ? 16.982 -10.602 -20.187 1.00 83.19 84 ARG A O 1
ATOM 677 N N . ARG A 1 85 ? 17.783 -12.617 -20.757 1.00 84.69 85 ARG A N 1
ATOM 678 C CA . ARG A 1 85 ? 18.441 -12.861 -19.457 1.00 84.69 85 ARG A CA 1
ATOM 679 C C . ARG A 1 85 ? 19.575 -11.863 -19.213 1.00 84.69 85 ARG A C 1
ATOM 681 O O . ARG A 1 85 ? 19.665 -11.296 -18.126 1.00 84.69 85 ARG A O 1
ATOM 688 N N . SER A 1 86 ? 20.398 -11.621 -20.230 1.00 85.75 86 SER A N 1
ATOM 689 C CA . SER A 1 86 ? 21.493 -10.645 -20.196 1.00 85.75 86 SER A CA 1
ATOM 690 C C . SER A 1 86 ? 20.961 -9.216 -20.092 1.00 85.75 86 SER A C 1
ATOM 692 O O . SER A 1 86 ? 21.476 -8.417 -19.315 1.00 85.75 86 SER A O 1
ATOM 694 N N . TYR A 1 87 ? 19.876 -8.908 -20.806 1.00 84.25 87 TYR A N 1
ATOM 695 C CA . TYR A 1 87 ? 19.203 -7.615 -20.711 1.00 84.25 87 TYR A CA 1
ATOM 696 C C . TYR A 1 87 ? 18.626 -7.343 -19.316 1.00 84.25 87 TYR A C 1
ATOM 698 O O . TYR A 1 87 ? 18.921 -6.299 -18.740 1.00 84.25 87 TYR A O 1
ATOM 706 N N . LYS A 1 88 ? 17.902 -8.304 -18.721 1.00 84.62 88 LYS A N 1
ATOM 707 C CA . LYS A 1 88 ? 17.403 -8.199 -17.339 1.00 84.62 88 LYS A CA 1
ATOM 708 C C . LYS A 1 88 ? 18.532 -7.920 -16.345 1.00 84.62 88 LYS A C 1
ATOM 710 O O . LYS A 1 88 ? 18.363 -7.084 -15.466 1.00 84.62 88 LYS A O 1
ATOM 715 N N . LYS A 1 89 ? 19.687 -8.580 -16.503 1.00 86.62 89 LYS A N 1
ATOM 716 C CA . LYS A 1 89 ? 20.879 -8.320 -15.679 1.00 86.62 89 LYS A CA 1
ATOM 717 C C . LYS A 1 89 ? 21.389 -6.886 -15.823 1.00 86.62 89 LYS A C 1
ATOM 719 O O . LYS A 1 89 ? 21.606 -6.238 -14.808 1.00 86.62 89 LYS A O 1
ATOM 724 N N . ARG A 1 90 ? 21.528 -6.377 -17.054 1.00 84.31 90 ARG A N 1
ATOM 725 C CA . ARG A 1 90 ? 21.978 -4.993 -17.307 1.00 84.31 90 ARG A CA 1
ATOM 726 C C . ARG A 1 90 ? 21.033 -3.941 -16.727 1.00 84.31 90 ARG A C 1
ATOM 728 O O . ARG A 1 90 ? 21.501 -2.933 -16.222 1.00 84.31 90 ARG A O 1
ATOM 735 N N . MET A 1 91 ? 19.726 -4.192 -16.775 1.00 82.94 91 MET A N 1
ATOM 736 C CA . MET A 1 91 ? 18.705 -3.268 -16.264 1.00 82.94 91 MET A CA 1
ATOM 737 C C . MET A 1 91 ? 18.453 -3.400 -14.753 1.00 82.94 91 MET A C 1
ATOM 739 O O . MET A 1 91 ? 17.581 -2.719 -14.222 1.00 82.94 91 MET A O 1
ATOM 743 N N . GLY A 1 92 ? 19.163 -4.294 -14.052 1.00 83.06 92 GLY A N 1
ATOM 744 C CA . GLY A 1 92 ? 18.940 -4.535 -12.622 1.00 83.06 92 GLY A CA 1
ATOM 745 C C . GLY A 1 92 ? 17.610 -5.230 -12.302 1.00 83.06 92 GLY A C 1
ATOM 746 O O . GLY A 1 92 ? 17.159 -5.213 -11.164 1.00 83.06 92 GLY A O 1
ATOM 747 N N . TRP A 1 93 ? 16.976 -5.876 -13.282 1.00 80.31 93 TRP A N 1
ATOM 748 C CA . TRP A 1 93 ? 15.698 -6.591 -13.137 1.00 80.31 93 TRP A CA 1
ATOM 749 C C . TRP A 1 93 ? 15.869 -8.066 -12.758 1.00 80.31 93 TRP A C 1
ATOM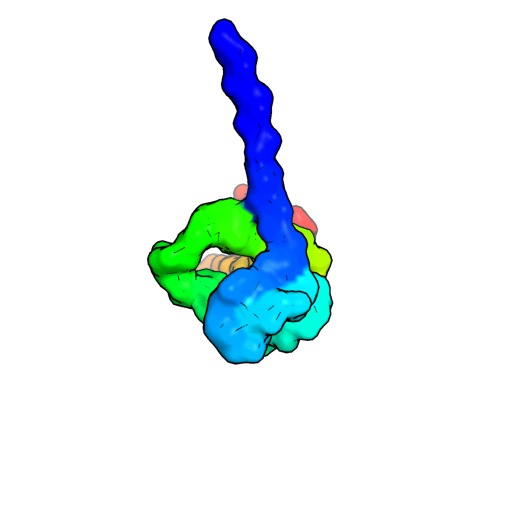 751 O O . TRP A 1 93 ? 15.033 -8.916 -13.073 1.00 80.31 93 TRP A O 1
ATOM 761 N N . VAL A 1 94 ? 16.988 -8.407 -12.123 1.00 74.62 94 VAL A N 1
ATOM 762 C CA . VAL A 1 94 ? 17.255 -9.769 -11.656 1.00 74.62 94 VAL A CA 1
ATOM 763 C C . VAL A 1 94 ? 16.414 -10.023 -10.406 1.00 74.62 94 VAL A C 1
ATOM 765 O O . VAL A 1 94 ? 16.576 -9.324 -9.415 1.00 74.62 94 VAL A O 1
ATOM 768 N N . GLY A 1 95 ? 15.522 -11.017 -10.455 1.00 65.06 95 GLY A N 1
ATOM 769 C CA . GLY A 1 95 ? 14.654 -11.383 -9.326 1.00 65.06 95 GLY A CA 1
ATOM 770 C C . GLY A 1 95 ? 13.306 -10.648 -9.253 1.00 65.06 95 GLY A C 1
ATOM 771 O O . GLY A 1 95 ? 12.587 -10.844 -8.279 1.00 65.06 95 GLY A O 1
ATOM 772 N N . ALA A 1 96 ? 12.966 -9.828 -10.258 1.00 57.09 96 ALA A N 1
ATOM 773 C CA . ALA A 1 96 ? 11.641 -9.213 -10.426 1.00 57.09 96 ALA A CA 1
ATOM 774 C C . ALA A 1 96 ? 10.621 -10.150 -11.099 1.00 57.09 96 ALA A C 1
ATOM 776 O O . ALA A 1 96 ? 11.037 -10.929 -11.994 1.00 57.09 96 ALA A O 1
#